Protein AF-A0ABD0PIQ0-F1 (afdb_monomer)

Nearest PDB structures (foldseek):
  6ske-assembly2_C  TM=9.982E-01  e=1.572E-18  Gallus gallus
  7bam-assembly1_B  TM=9.870E-01  e=1.852E-18  Homo sapiens
  7ban-assembly1_A  TM=9.878E-01  e=3.028E-18  Homo sapiens
  8r54-assembly1_A  TM=9.734E-01  e=1.476E-17  Mus musculus
  6vhh-assembly1_A  TM=9.936E-01  e=1.313E-1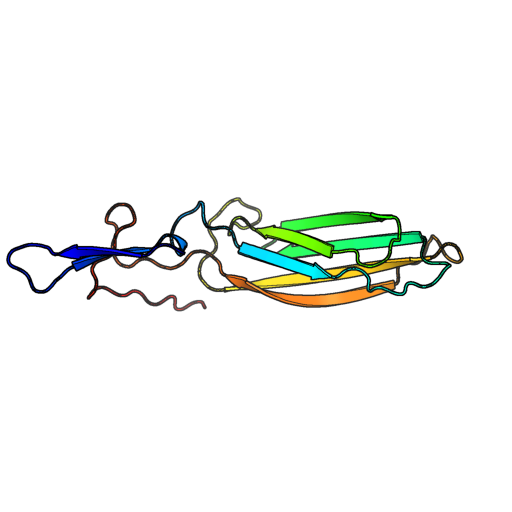6  Homo sapiens

Secondary structure (DSSP, 8-state):
--EEEEE-TTSS-EEEEEGGGSTT--EEEEEE---S---TTEEEEEEEEEETTEEEEEEEE--TT-EEEEEE-SB-TTSPBPBSEEEEEEEEEEEETTEEEEEEEEEEEEEEE-BPP-S--BTTEEETT-----S--

Sequence (137 aa):
TLQEEVRIPGTDVRLSYLSSRTSGYKSLLRITLTHSTIPFSLMKVHLMVAVEGRLFRKWFSAAPNLSYDFIWDKADVYSQKVYGLSEAFVSVGFEYESCPDLILWEKRTAVLQGYETTASNLGGWSVDKHHALNIQS

pLDDT: mean 94.56, std 4.89, range [58.06, 98.56]

Radius of gyration: 20.82 Å; Cα contacts (8 Å, |Δi|>4): 281; chains: 1; bounding box: 44×24×65 Å

Organism: Cirrhinus mrigala (NCBI:txid683832)

Structure (mmCIF, N/CA/C/O backbone):
data_AF-A0ABD0PIQ0-F1
#
_entry.id   AF-A0ABD0PIQ0-F1
#
loop_
_atom_site.group_PDB
_atom_site.id
_atom_site.type_symbol
_atom_site.label_atom_id
_atom_site.label_alt_id
_atom_site.label_comp_id
_atom_site.label_asym_id
_atom_site.label_entity_id
_atom_site.label_seq_id
_atom_site.pdbx_PDB_ins_code
_atom_site.Cartn_x
_atom_site.Cartn_y
_atom_site.Cartn_z
_atom_site.occupancy
_atom_site.B_iso_or_equiv
_atom_site.auth_seq_id
_atom_site.auth_comp_id
_atom_site.auth_asym_id
_atom_site.auth_atom_id
_atom_site.pdbx_PDB_model_num
ATOM 1 N N . THR A 1 1 ? 2.836 -6.117 16.102 1.00 86.94 1 THR A N 1
ATOM 2 C CA . THR A 1 1 ? 1.649 -5.481 16.716 1.00 86.94 1 THR A CA 1
ATOM 3 C C . THR A 1 1 ? 1.741 -5.631 18.224 1.00 86.94 1 THR A C 1
ATOM 5 O O . THR A 1 1 ? 2.472 -6.503 18.676 1.00 86.94 1 THR A O 1
ATOM 8 N N . LEU A 1 2 ? 1.059 -4.779 18.991 1.00 94.88 2 LEU A N 1
ATOM 9 C CA . LEU A 1 2 ? 0.906 -4.889 20.448 1.00 94.88 2 LEU A CA 1
ATOM 10 C C . LEU A 1 2 ? -0.571 -5.142 20.768 1.00 94.88 2 LEU A C 1
ATOM 12 O O . LEU A 1 2 ? -1.432 -4.498 20.163 1.00 94.88 2 LEU A O 1
ATOM 16 N N . GLN A 1 3 ? -0.837 -6.045 21.710 1.00 95.31 3 GLN A N 1
ATOM 17 C CA . GLN A 1 3 ? -2.170 -6.348 22.228 1.00 95.31 3 GLN A CA 1
ATOM 18 C C . GLN A 1 3 ? -2.163 -6.211 23.751 1.00 95.31 3 GLN A C 1
ATOM 20 O O . GLN A 1 3 ? -1.289 -6.771 24.412 1.00 95.31 3 GLN A O 1
ATOM 25 N N . GLU A 1 4 ? -3.147 -5.497 24.292 1.00 95.62 4 GLU A N 1
ATOM 26 C CA . GLU A 1 4 ? -3.341 -5.326 25.735 1.00 95.62 4 GLU A CA 1
ATOM 27 C C . GLU A 1 4 ? -4.798 -5.582 26.122 1.00 95.62 4 GLU A C 1
ATOM 29 O O . GLU A 1 4 ? -5.714 -5.312 25.343 1.00 95.62 4 GLU A O 1
ATOM 34 N N . GLU A 1 5 ? -5.012 -6.091 27.337 1.00 96.00 5 GLU A N 1
ATOM 35 C CA . GLU A 1 5 ? -6.341 -6.370 27.883 1.00 96.00 5 GLU A CA 1
ATOM 36 C C . GLU A 1 5 ? -6.457 -5.929 29.344 1.00 96.00 5 GLU A C 1
ATOM 38 O O . GLU A 1 5 ? -5.574 -6.195 30.159 1.00 96.00 5 GLU A O 1
ATOM 43 N N . VAL A 1 6 ? -7.593 -5.323 29.694 1.00 96.44 6 VAL A N 1
ATOM 44 C CA . VAL A 1 6 ? -7.939 -4.916 31.060 1.00 96.44 6 VAL A CA 1
ATOM 45 C C . VAL A 1 6 ? -9.314 -5.473 31.410 1.00 96.44 6 VAL A C 1
ATOM 47 O O . VAL A 1 6 ? -10.292 -5.258 30.695 1.00 96.44 6 VAL A O 1
ATOM 50 N N . ARG A 1 7 ? -9.409 -6.209 32.521 1.00 96.50 7 ARG A N 1
ATOM 51 C CA . ARG A 1 7 ? -10.694 -6.731 33.012 1.00 96.50 7 ARG A CA 1
ATOM 52 C C . ARG A 1 7 ? -11.513 -5.614 33.647 1.00 96.50 7 ARG A C 1
ATOM 54 O O . ARG A 1 7 ? -10.969 -4.824 34.413 1.00 96.50 7 ARG A O 1
ATOM 61 N N . ILE A 1 8 ? -12.819 -5.608 33.390 1.00 95.12 8 ILE A N 1
ATOM 62 C CA . ILE A 1 8 ? -13.761 -4.719 34.073 1.00 95.12 8 ILE A CA 1
ATOM 63 C C . ILE A 1 8 ? -14.322 -5.467 35.296 1.00 95.12 8 ILE A C 1
ATOM 65 O O . ILE A 1 8 ? -15.035 -6.460 35.115 1.00 95.12 8 ILE A O 1
ATOM 69 N N . PRO A 1 9 ? -14.019 -5.035 36.538 1.00 95.88 9 PRO A N 1
ATOM 70 C CA . PRO A 1 9 ? -14.530 -5.688 37.741 1.00 95.88 9 PRO A CA 1
ATOM 71 C C . PRO A 1 9 ? -16.062 -5.752 37.752 1.00 95.88 9 PRO A C 1
ATOM 73 O O . PRO A 1 9 ? -16.730 -4.795 37.371 1.00 95.88 9 PRO A O 1
ATOM 76 N N . GLY A 1 10 ? -16.619 -6.879 38.199 1.00 96.00 10 GLY A N 1
ATOM 77 C CA . GLY A 1 10 ? -18.071 -7.094 38.238 1.00 96.00 10 GLY A CA 1
ATOM 78 C C . GLY A 1 10 ? -18.697 -7.532 36.908 1.00 96.00 10 GLY A C 1
ATOM 79 O O . GLY A 1 10 ? -19.915 -7.659 36.836 1.00 96.00 10 GLY A O 1
ATOM 80 N N . THR A 1 11 ? -17.894 -7.791 35.870 1.00 95.69 11 THR A N 1
ATOM 81 C CA . THR A 1 11 ? -18.369 -8.308 34.577 1.00 95.69 11 THR A CA 1
ATOM 82 C C . THR A 1 11 ? -17.449 -9.405 34.037 1.00 95.69 11 THR A C 1
ATOM 84 O O . THR A 1 11 ? -16.264 -9.446 34.362 1.00 95.69 11 THR A O 1
ATOM 87 N N . ASP A 1 12 ? -17.969 -10.236 33.132 1.00 94.00 12 ASP A N 1
ATOM 88 C CA . ASP A 1 12 ? -17.173 -11.188 32.339 1.00 94.00 12 ASP A CA 1
ATOM 89 C C . ASP A 1 12 ? -16.644 -10.558 31.038 1.00 94.00 12 ASP A C 1
ATOM 91 O O . ASP A 1 12 ? -16.567 -11.229 30.005 1.00 94.00 12 ASP A O 1
ATOM 95 N N . VAL A 1 13 ? -16.382 -9.250 31.054 1.00 95.38 13 VAL A N 1
ATOM 96 C CA . VAL A 1 13 ? -16.050 -8.439 29.878 1.00 95.38 13 VAL A CA 1
ATOM 97 C C . VAL A 1 13 ? -14.676 -7.800 30.063 1.00 95.38 13 VAL A C 1
ATOM 99 O O . VAL A 1 13 ? -14.262 -7.457 31.179 1.00 95.38 13 VAL A O 1
ATOM 102 N N . ARG A 1 14 ? -13.949 -7.640 28.956 1.00 95.81 14 ARG A N 1
ATOM 103 C CA . ARG A 1 14 ? -12.617 -7.025 28.935 1.00 95.81 14 ARG A CA 1
ATOM 104 C C . ARG A 1 14 ? -12.574 -5.852 27.969 1.00 95.81 14 ARG A C 1
ATOM 106 O O . ARG A 1 14 ? -13.219 -5.867 26.921 1.00 95.81 14 ARG A O 1
ATOM 113 N N . LEU A 1 15 ? -11.778 -4.849 28.323 1.00 94.88 15 LEU A N 1
ATOM 114 C CA . LEU A 1 15 ? -11.312 -3.830 27.392 1.00 94.88 15 LEU A CA 1
ATOM 115 C C . LEU A 1 15 ? -10.054 -4.355 26.705 1.00 94.88 15 LEU A C 1
ATOM 117 O O . LEU A 1 15 ? -9.086 -4.689 27.380 1.00 94.88 15 LEU A O 1
ATOM 121 N N . SER A 1 16 ? -10.062 -4.395 25.379 1.00 94.38 16 SER A N 1
ATOM 122 C CA . SER A 1 16 ? -8.961 -4.865 24.541 1.00 94.38 16 SER A CA 1
ATOM 123 C C . SER A 1 16 ? -8.449 -3.742 23.644 1.00 94.38 16 SER A C 1
ATOM 125 O O . SER A 1 16 ? -9.229 -3.113 22.919 1.00 94.38 16 SER A O 1
ATOM 127 N N . TYR A 1 17 ? -7.138 -3.527 23.651 1.00 94.00 17 TYR A N 1
ATOM 128 C CA . TYR A 1 17 ? -6.426 -2.607 22.769 1.00 94.00 17 TYR A CA 1
ATOM 129 C C . TYR A 1 17 ? -5.552 -3.387 21.784 1.00 94.00 17 TYR A C 1
ATOM 131 O O . TYR A 1 17 ? -4.905 -4.368 22.151 1.00 94.00 17 TYR A O 1
ATOM 139 N N . LEU A 1 18 ? -5.519 -2.940 20.525 1.00 93.19 18 LEU A N 1
ATOM 140 C CA . LEU A 1 18 ? -4.699 -3.538 19.474 1.00 93.19 18 LEU A CA 1
ATOM 141 C C . LEU A 1 18 ? -4.042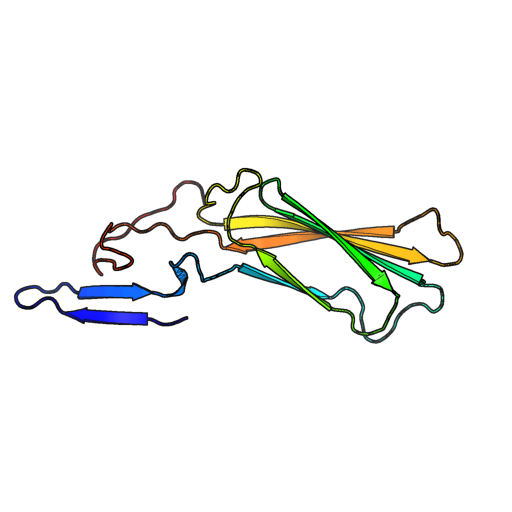 -2.440 18.636 1.00 93.19 18 LEU A C 1
ATOM 143 O O . LEU A 1 18 ? -4.724 -1.637 17.996 1.00 93.19 18 LEU A O 1
ATOM 147 N N . SER A 1 19 ? -2.709 -2.426 18.591 1.00 93.06 19 SER A N 1
ATOM 148 C CA . SER A 1 19 ? -1.963 -1.338 17.948 1.00 93.06 19 SER A CA 1
ATOM 149 C C . SER A 1 19 ? -2.201 -1.232 16.436 1.00 93.06 19 SER A C 1
ATOM 151 O O . SER A 1 19 ? -2.023 -0.150 15.876 1.00 93.06 19 SER A O 1
ATOM 153 N N . SER A 1 20 ? -2.598 -2.323 15.763 1.00 92.06 20 SER A N 1
ATOM 154 C CA . SER A 1 20 ? -2.882 -2.336 14.315 1.00 92.06 20 SER A CA 1
ATOM 155 C C . SER A 1 20 ? -4.065 -1.449 13.920 1.00 92.06 20 SER A C 1
ATOM 157 O O . SER A 1 20 ? -4.140 -0.993 12.777 1.00 92.06 20 SER A O 1
ATOM 159 N N . ARG A 1 21 ? -4.950 -1.149 14.880 1.00 90.38 21 ARG A N 1
ATOM 160 C CA . ARG A 1 21 ? -6.153 -0.323 14.705 1.00 90.38 21 ARG A CA 1
ATOM 161 C C . ARG A 1 21 ? -5.879 1.178 14.791 1.00 90.38 21 ARG A C 1
ATOM 163 O O . ARG A 1 21 ? -6.782 1.988 14.594 1.00 90.38 21 ARG A O 1
ATOM 170 N N . THR A 1 22 ? -4.643 1.570 15.092 1.00 90.75 22 THR A N 1
ATOM 171 C CA . THR A 1 22 ? -4.257 2.979 15.213 1.00 90.75 22 THR A CA 1
ATOM 172 C C . THR A 1 22 ? -3.864 3.583 13.864 1.00 90.75 22 THR A C 1
ATOM 174 O O . THR A 1 22 ? -3.400 2.893 12.957 1.00 90.75 22 THR A O 1
ATOM 177 N N . SER A 1 23 ? -3.985 4.906 13.731 1.00 88.19 23 SER A N 1
ATOM 178 C CA . SER A 1 23 ? -3.555 5.648 12.533 1.00 88.19 23 SER A CA 1
ATOM 179 C C . SER A 1 23 ? -2.041 5.644 12.301 1.00 88.19 23 SER A C 1
ATOM 181 O O . SER A 1 23 ? -1.595 5.892 11.175 1.00 88.19 23 SER A O 1
ATOM 183 N N . GLY A 1 24 ? -1.260 5.361 13.347 1.00 90.62 24 GLY A N 1
ATOM 184 C CA . GLY A 1 24 ? 0.190 5.195 13.274 1.00 90.62 24 GLY A CA 1
ATOM 185 C C . GLY A 1 24 ? 0.614 3.876 12.628 1.00 90.62 24 GLY A C 1
ATOM 186 O O . GLY A 1 24 ? 1.728 3.785 12.122 1.00 90.62 24 GLY A O 1
ATOM 187 N N . TYR A 1 25 ? -0.268 2.872 12.583 1.00 93.50 25 TYR A N 1
ATOM 188 C CA . TYR A 1 25 ? 0.028 1.589 11.955 1.00 93.50 25 TYR A CA 1
ATOM 189 C C . TYR A 1 25 ? -0.207 1.655 10.441 1.00 93.50 25 TYR A C 1
ATOM 191 O O . TYR A 1 25 ? -1.335 1.524 9.957 1.00 93.50 25 TYR A O 1
ATOM 199 N N . LYS A 1 26 ? 0.877 1.903 9.703 1.00 95.56 26 LYS A N 1
ATOM 200 C CA . LYS A 1 26 ? 0.905 2.058 8.242 1.00 95.56 26 LYS A CA 1
ATOM 201 C C . LYS A 1 26 ? 0.973 0.710 7.526 1.00 95.56 26 LYS A C 1
ATOM 203 O O . LYS A 1 26 ? 1.420 -0.281 8.101 1.00 95.56 26 LYS A O 1
ATOM 208 N N . SER A 1 27 ? 0.565 0.697 6.263 1.00 96.44 27 SER A N 1
ATOM 209 C CA . SER A 1 27 ? 0.662 -0.486 5.404 1.00 96.44 27 SER A CA 1
ATOM 210 C C . SER A 1 27 ? 1.931 -0.419 4.575 1.00 96.44 27 SER A C 1
ATOM 212 O O . SER A 1 27 ? 2.230 0.619 3.989 1.00 96.44 27 SER A O 1
ATOM 214 N N . LEU A 1 28 ? 2.690 -1.511 4.559 1.00 96.69 28 LEU A N 1
ATOM 215 C CA . LEU A 1 28 ? 3.994 -1.580 3.911 1.00 96.69 28 LEU A CA 1
ATOM 216 C C . LEU A 1 28 ? 3.953 -2.583 2.762 1.00 96.69 28 LEU A C 1
ATOM 218 O O . LEU A 1 28 ? 3.485 -3.707 2.929 1.00 96.69 28 LEU A O 1
ATOM 222 N N . LEU A 1 29 ? 4.481 -2.172 1.614 1.00 97.75 29 LEU A N 1
ATOM 223 C CA . LEU A 1 29 ? 4.649 -3.003 0.433 1.00 97.75 29 LEU A CA 1
ATOM 224 C C . LEU A 1 29 ? 6.112 -2.976 0.008 1.00 97.75 29 LEU A C 1
ATOM 226 O O . LEU A 1 29 ? 6.601 -1.965 -0.497 1.00 97.75 29 LEU A O 1
ATOM 230 N N . ARG A 1 30 ? 6.809 -4.095 0.206 1.00 97.75 30 ARG A N 1
ATOM 231 C CA . ARG A 1 30 ? 8.174 -4.271 -0.289 1.00 97.75 30 ARG A CA 1
ATOM 232 C C . ARG A 1 30 ? 8.136 -4.690 -1.751 1.00 97.75 30 ARG A C 1
ATOM 234 O O . ARG A 1 30 ? 7.577 -5.730 -2.088 1.00 97.75 30 ARG A O 1
ATOM 241 N N . ILE A 1 31 ? 8.759 -3.887 -2.603 1.00 97.69 31 ILE A N 1
ATOM 242 C CA . ILE A 1 31 ? 8.786 -4.075 -4.051 1.00 97.69 31 ILE A CA 1
ATOM 243 C C . ILE A 1 31 ? 10.227 -4.354 -4.457 1.00 97.69 31 ILE A C 1
ATOM 245 O O . ILE A 1 31 ? 11.084 -3.478 -4.348 1.00 97.69 31 ILE A O 1
ATOM 249 N N . THR A 1 32 ? 10.500 -5.566 -4.927 1.00 96.75 32 THR A N 1
ATOM 250 C CA . THR A 1 32 ? 11.790 -5.899 -5.541 1.00 96.75 32 THR A CA 1
ATOM 251 C C . THR A 1 32 ? 11.782 -5.408 -6.984 1.00 96.75 32 THR A C 1
ATOM 253 O O . THR A 1 32 ? 10.947 -5.833 -7.775 1.00 96.75 32 THR A O 1
ATOM 256 N N . LEU A 1 33 ? 12.688 -4.487 -7.304 1.00 97.06 33 LEU A N 1
ATOM 257 C CA . LEU A 1 33 ? 12.790 -3.826 -8.607 1.00 97.06 33 LEU A CA 1
ATOM 258 C C . LEU A 1 33 ? 13.803 -4.522 -9.518 1.00 97.06 33 LEU A C 1
ATOM 260 O O . LEU A 1 33 ? 13.582 -4.623 -10.720 1.00 97.06 33 LEU A O 1
ATOM 264 N N . THR A 1 34 ? 14.910 -5.006 -8.952 1.00 96.94 34 THR A N 1
ATOM 265 C CA . THR A 1 34 ? 15.921 -5.784 -9.676 1.00 96.94 34 THR A CA 1
ATOM 266 C C . THR A 1 34 ? 16.448 -6.926 -8.816 1.00 96.94 34 THR A C 1
ATOM 268 O O . THR A 1 34 ? 16.438 -6.871 -7.584 1.00 96.94 34 THR A O 1
ATOM 271 N N . HIS A 1 35 ? 16.928 -7.978 -9.476 1.00 94.69 35 HIS A N 1
ATOM 272 C CA . HIS A 1 35 ? 17.599 -9.105 -8.833 1.00 94.69 35 HIS A CA 1
ATOM 273 C C . HIS A 1 35 ? 19.124 -8.910 -8.822 1.00 94.69 35 HIS A C 1
ATOM 275 O O . HIS A 1 35 ? 19.633 -7.837 -9.149 1.00 94.69 35 HIS A O 1
ATOM 281 N N . SER A 1 36 ? 19.868 -9.939 -8.417 1.00 95.25 36 SER A N 1
ATOM 282 C CA . SER A 1 36 ? 21.333 -9.900 -8.325 1.00 95.25 36 SER A CA 1
ATOM 283 C C . SER A 1 36 ? 22.027 -9.727 -9.677 1.00 95.25 36 SER A C 1
ATOM 285 O O . SER A 1 36 ? 23.121 -9.172 -9.737 1.00 95.25 36 SER A O 1
ATOM 287 N N . THR A 1 37 ? 21.395 -10.188 -10.755 1.00 94.94 37 THR A N 1
ATOM 288 C CA . THR A 1 37 ? 21.858 -10.016 -12.131 1.00 94.94 37 THR A CA 1
ATOM 289 C C . THR A 1 37 ? 20.931 -9.048 -12.853 1.00 94.94 37 THR A C 1
ATOM 291 O O . THR A 1 37 ? 19.708 -9.154 -12.755 1.00 94.94 37 THR A O 1
ATOM 294 N N . ILE A 1 38 ? 21.518 -8.082 -13.559 1.00 94.50 38 ILE A N 1
ATOM 295 C CA . ILE A 1 38 ? 20.795 -7.110 -14.382 1.00 94.50 38 ILE A CA 1
ATOM 296 C C . ILE A 1 38 ? 21.426 -7.052 -15.778 1.00 94.50 38 ILE A C 1
ATOM 298 O O . ILE A 1 38 ? 22.634 -7.272 -15.903 1.00 94.50 38 ILE A O 1
ATOM 302 N N . PRO A 1 39 ? 20.648 -6.766 -16.834 1.00 93.88 39 PRO A N 1
ATOM 303 C CA . PRO A 1 39 ? 21.208 -6.552 -18.164 1.00 93.88 39 PRO A CA 1
ATOM 304 C C . PRO A 1 39 ? 22.173 -5.361 -18.169 1.00 93.88 39 PRO A C 1
ATOM 306 O O . PRO A 1 39 ? 21.860 -4.321 -17.596 1.00 93.88 39 PRO A O 1
ATOM 309 N N . PHE A 1 40 ? 23.311 -5.486 -18.856 1.00 90.12 40 PHE A N 1
ATOM 310 C CA . PHE A 1 40 ? 24.333 -4.430 -18.909 1.00 90.12 40 PHE A CA 1
ATOM 311 C C . PHE A 1 40 ? 23.819 -3.113 -19.512 1.00 90.12 40 PHE A C 1
ATOM 313 O O . PHE A 1 40 ? 24.257 -2.046 -19.109 1.00 90.12 40 PHE A O 1
ATOM 320 N N . SER A 1 41 ? 22.869 -3.181 -20.447 1.00 94.81 41 SER A N 1
ATOM 321 C CA . SER A 1 41 ? 22.279 -2.006 -21.095 1.00 94.81 41 SER A CA 1
ATOM 322 C C . SER A 1 41 ? 21.149 -1.352 -20.295 1.00 94.81 41 SER A C 1
ATOM 324 O O . SER A 1 41 ? 20.560 -0.385 -20.776 1.00 94.81 41 SER A O 1
ATOM 326 N N . LEU A 1 42 ? 20.781 -1.884 -19.122 1.00 96.38 42 LEU A N 1
ATOM 327 C CA . LEU A 1 42 ? 19.738 -1.293 -18.287 1.00 96.38 42 LEU A CA 1
ATOM 328 C C . LEU A 1 42 ? 20.268 -0.004 -17.651 1.00 96.38 42 LEU A C 1
ATOM 330 O O . LEU A 1 42 ? 21.254 -0.038 -16.923 1.00 96.38 42 LEU A O 1
ATOM 334 N N . MET A 1 43 ? 19.587 1.116 -17.886 1.00 95.50 43 MET A N 1
ATOM 335 C CA . MET A 1 43 ? 20.019 2.438 -17.423 1.00 95.50 43 MET A CA 1
ATOM 336 C C . MET A 1 43 ? 19.196 2.923 -16.227 1.00 95.50 43 MET A C 1
ATOM 338 O O . MET A 1 43 ? 19.750 3.391 -15.227 1.00 95.50 43 MET A O 1
ATOM 342 N N . LYS A 1 44 ? 17.863 2.807 -16.307 1.00 96.94 44 LYS A N 1
ATOM 343 C CA . LYS A 1 44 ? 16.944 3.244 -15.246 1.00 96.94 44 LYS A CA 1
ATOM 344 C C . LYS A 1 44 ? 15.847 2.224 -14.997 1.00 96.94 44 LYS A C 1
ATOM 346 O O . LYS A 1 44 ? 15.396 1.524 -15.903 1.00 96.94 44 LYS A O 1
ATOM 351 N N . VAL A 1 45 ? 15.382 2.207 -13.754 1.00 98.00 45 VAL A N 1
ATOM 352 C CA . VAL A 1 45 ? 14.207 1.455 -13.325 1.00 98.00 45 VAL A CA 1
ATOM 353 C C . VAL A 1 45 ? 13.168 2.429 -12.789 1.00 98.00 45 VAL A C 1
ATOM 355 O O . VAL A 1 45 ? 13.424 3.176 -11.846 1.00 98.00 45 VAL A O 1
ATOM 358 N N . HIS A 1 46 ? 11.992 2.430 -13.401 1.00 98.19 46 HIS A N 1
ATOM 359 C CA . HIS A 1 46 ? 10.841 3.241 -13.031 1.00 98.19 46 HIS A CA 1
ATOM 360 C C . HIS A 1 46 ? 9.909 2.441 -12.133 1.00 98.19 46 HIS A C 1
ATOM 362 O O . HIS A 1 46 ? 9.676 1.259 -12.351 1.00 98.19 46 HIS A O 1
ATOM 368 N N . LEU A 1 47 ? 9.341 3.096 -11.135 1.00 98.56 47 LEU A N 1
ATOM 369 C CA . LEU A 1 47 ? 8.355 2.538 -10.229 1.00 98.56 47 LEU A CA 1
ATOM 370 C C . LEU A 1 47 ? 7.131 3.445 -10.217 1.00 98.56 47 LEU A C 1
ATOM 372 O O . LEU A 1 47 ? 7.232 4.648 -9.966 1.00 98.56 47 LEU A O 1
ATOM 376 N N . MET A 1 48 ? 5.966 2.844 -10.421 1.00 98.50 48 MET A N 1
ATOM 377 C CA . MET A 1 48 ? 4.674 3.472 -10.200 1.00 98.50 48 MET A CA 1
ATOM 378 C C . MET A 1 48 ? 3.846 2.611 -9.254 1.00 98.50 48 MET A C 1
ATOM 380 O O . MET A 1 48 ? 3.751 1.403 -9.448 1.00 98.50 48 MET A O 1
ATOM 384 N N . VAL A 1 49 ? 3.238 3.226 -8.244 1.00 98.56 49 VAL A N 1
ATOM 385 C CA . VAL A 1 49 ? 2.300 2.556 -7.334 1.00 98.56 49 VAL A CA 1
ATOM 386 C C . VAL A 1 49 ? 1.020 3.374 -7.291 1.00 98.56 49 VAL A C 1
ATOM 388 O O . VAL A 1 49 ? 1.063 4.556 -6.950 1.00 98.56 49 VAL A O 1
ATOM 391 N N . ALA A 1 50 ? -0.103 2.765 -7.655 1.00 98.38 50 ALA A N 1
ATOM 392 C CA . ALA A 1 50 ? -1.421 3.376 -7.574 1.00 98.38 50 ALA A CA 1
ATOM 393 C C . ALA A 1 50 ? -2.272 2.659 -6.524 1.00 98.38 50 ALA A C 1
ATOM 395 O O . ALA A 1 50 ? -2.416 1.442 -6.587 1.00 98.38 50 ALA A O 1
ATOM 396 N N . VAL A 1 51 ? -2.827 3.405 -5.573 1.00 98.12 51 VAL A N 1
ATOM 397 C CA . VAL A 1 51 ? -3.703 2.880 -4.515 1.00 98.12 51 VAL A CA 1
ATOM 398 C C . VAL A 1 51 ? -4.731 3.947 -4.158 1.00 98.12 51 VAL A C 1
ATOM 400 O O . VAL A 1 51 ? -4.356 5.093 -3.914 1.00 98.12 51 VAL A O 1
ATOM 403 N N . GLU A 1 52 ? -6.018 3.594 -4.170 1.00 97.44 52 GLU A N 1
ATOM 404 C CA . GLU A 1 52 ? -7.119 4.472 -3.724 1.00 97.44 52 GLU A CA 1
ATOM 405 C C . GLU A 1 52 ? -7.055 5.895 -4.323 1.00 97.44 52 GLU A C 1
ATOM 407 O O . GLU A 1 52 ? -7.102 6.917 -3.635 1.00 97.44 52 GLU A O 1
ATOM 412 N N . GLY A 1 53 ? -6.837 5.966 -5.641 1.00 96.38 53 GLY A N 1
ATOM 413 C CA . GLY A 1 53 ? -6.734 7.220 -6.400 1.00 96.38 53 GLY A CA 1
ATOM 414 C C . GLY A 1 53 ? -5.398 7.966 -6.271 1.00 96.38 53 GLY A C 1
ATOM 415 O O . GLY A 1 53 ? -5.144 8.901 -7.032 1.00 96.38 53 GLY A O 1
ATOM 416 N N . ARG A 1 54 ? -4.507 7.561 -5.362 1.00 97.25 54 ARG A N 1
ATOM 417 C CA . ARG A 1 54 ? -3.162 8.138 -5.228 1.00 97.25 54 ARG A CA 1
ATOM 418 C C . ARG A 1 54 ? -2.209 7.472 -6.204 1.00 97.25 54 ARG A C 1
ATOM 420 O O . ARG A 1 54 ? -2.215 6.252 -6.331 1.00 97.25 54 ARG A O 1
ATOM 427 N N . LEU A 1 55 ? -1.348 8.267 -6.838 1.00 97.88 55 LEU A N 1
ATOM 428 C CA . LEU A 1 55 ? -0.310 7.777 -7.741 1.00 97.88 55 LEU A CA 1
ATOM 429 C C . LEU A 1 55 ? 1.074 8.213 -7.263 1.00 97.88 55 LEU A C 1
ATOM 431 O O . LEU A 1 55 ? 1.427 9.389 -7.313 1.00 97.88 55 LEU A O 1
ATOM 435 N N . PHE A 1 56 ? 1.873 7.242 -6.840 1.00 98.06 56 PHE A N 1
ATOM 436 C CA . PHE A 1 56 ? 3.277 7.418 -6.508 1.00 98.06 56 PHE A CA 1
ATOM 437 C C . PHE A 1 56 ? 4.143 7.075 -7.720 1.00 98.06 56 PHE A C 1
ATOM 439 O O . PHE A 1 56 ? 3.908 6.064 -8.382 1.00 98.06 56 PHE A O 1
ATOM 446 N N . ARG A 1 57 ? 5.149 7.907 -8.009 1.00 98.12 57 ARG A N 1
ATOM 447 C CA . ARG A 1 57 ? 6.114 7.687 -9.092 1.00 98.12 57 ARG A CA 1
ATOM 448 C C . ARG A 1 57 ? 7.522 7.960 -8.592 1.00 98.12 57 ARG A C 1
ATOM 450 O O . ARG A 1 57 ? 7.759 8.978 -7.942 1.00 98.12 57 ARG A O 1
ATOM 457 N N . LYS A 1 58 ? 8.456 7.078 -8.924 1.00 98.06 58 LYS A N 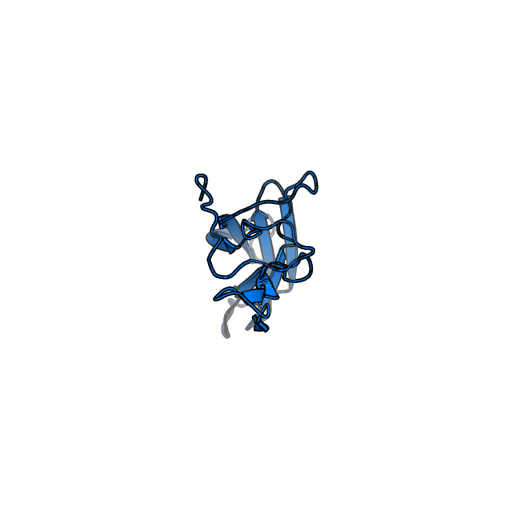1
ATOM 458 C CA . LYS A 1 58 ? 9.879 7.248 -8.630 1.00 98.06 58 LYS A CA 1
ATOM 459 C C . LYS A 1 58 ? 10.707 6.500 -9.664 1.00 98.06 58 LYS A C 1
ATOM 461 O O . LYS A 1 58 ? 10.241 5.514 -10.216 1.00 98.06 58 LYS A O 1
ATOM 466 N N . TRP A 1 59 ? 11.928 6.945 -9.910 1.00 97.25 59 TRP A N 1
ATOM 467 C CA . TRP A 1 59 ? 12.885 6.211 -10.729 1.00 97.25 59 TRP A CA 1
ATOM 468 C C . TRP A 1 59 ? 14.202 6.047 -9.974 1.00 97.25 59 TRP A C 1
ATOM 470 O O . TRP A 1 59 ? 14.493 6.787 -9.028 1.00 97.25 59 TRP A O 1
ATOM 480 N N . PHE A 1 60 ? 14.971 5.048 -10.385 1.00 97.88 60 PHE A N 1
ATOM 481 C CA . PHE A 1 60 ? 16.248 4.661 -9.803 1.00 97.88 60 PHE A CA 1
ATOM 482 C C . PHE A 1 60 ? 17.247 4.409 -10.931 1.00 97.88 60 PHE A C 1
ATOM 484 O O . PHE A 1 60 ? 16.869 3.896 -11.985 1.00 97.88 60 PHE A O 1
ATOM 491 N N . SER A 1 61 ? 18.517 4.745 -10.717 1.00 96.88 61 SER A N 1
ATOM 492 C CA . SER A 1 61 ? 19.592 4.274 -11.596 1.00 96.88 61 SER A CA 1
ATOM 493 C C . SER A 1 61 ? 19.711 2.756 -11.489 1.00 96.88 61 SER A C 1
ATOM 495 O O . SER A 1 61 ? 19.522 2.203 -10.404 1.00 96.88 61 SER A O 1
ATOM 497 N N . ALA A 1 62 ? 20.015 2.083 -12.597 1.00 96.31 62 ALA A N 1
ATOM 498 C CA . ALA A 1 62 ? 20.140 0.633 -12.614 1.00 96.31 62 ALA A CA 1
ATOM 499 C C . ALA A 1 62 ? 21.236 0.148 -11.651 1.00 96.31 62 ALA A C 1
ATOM 501 O O . ALA A 1 62 ? 22.382 0.589 -11.698 1.00 96.31 62 ALA A O 1
ATOM 502 N N . ALA A 1 63 ? 20.864 -0.774 -10.767 1.00 96.62 63 ALA A N 1
ATOM 503 C CA . ALA A 1 63 ? 21.758 -1.439 -9.833 1.00 96.62 63 ALA A CA 1
ATOM 504 C C . ALA A 1 63 ? 21.195 -2.832 -9.505 1.00 96.62 63 ALA A C 1
ATOM 506 O O . ALA A 1 63 ? 19.979 -3.033 -9.600 1.00 96.62 63 ALA A O 1
ATOM 507 N N . PRO A 1 64 ? 22.038 -3.811 -9.143 1.00 96.81 64 PRO A N 1
ATOM 508 C CA . PRO A 1 64 ? 21.565 -5.109 -8.678 1.00 96.81 64 PRO A CA 1
ATOM 509 C C . PRO A 1 64 ? 20.899 -4.997 -7.298 1.00 96.81 64 PRO A C 1
ATOM 511 O O . PRO A 1 64 ? 21.267 -4.148 -6.487 1.00 96.81 64 PRO A O 1
ATOM 514 N N . ASN A 1 65 ? 19.956 -5.898 -7.013 1.00 96.94 65 ASN A N 1
ATOM 515 C CA . ASN A 1 65 ? 19.241 -6.008 -5.732 1.00 96.94 65 ASN A CA 1
ATOM 516 C C . ASN A 1 65 ? 18.509 -4.724 -5.289 1.00 96.94 65 ASN A C 1
ATOM 518 O O . ASN A 1 65 ? 18.432 -4.428 -4.095 1.00 96.94 65 ASN A O 1
ATOM 522 N N . LEU A 1 66 ? 17.966 -3.947 -6.229 1.00 97.44 66 LEU A N 1
ATOM 523 C CA . LEU A 1 66 ? 17.144 -2.788 -5.897 1.00 97.44 66 LEU A CA 1
ATOM 524 C C . LEU A 1 66 ? 15.807 -3.244 -5.321 1.00 97.44 66 LEU A C 1
ATOM 526 O O . LEU A 1 66 ? 15.074 -4.024 -5.929 1.00 97.44 66 LEU A O 1
ATOM 530 N N . SER A 1 67 ? 15.454 -2.673 -4.176 1.00 97.75 67 SER A N 1
ATOM 531 C CA . SER A 1 67 ? 14.142 -2.825 -3.559 1.00 97.75 67 SER A CA 1
ATOM 532 C C . SER A 1 67 ? 13.643 -1.492 -3.025 1.00 97.75 67 SER A C 1
ATOM 534 O O . SER A 1 67 ? 14.438 -0.659 -2.584 1.00 97.75 67 SER A O 1
ATOM 536 N N . TYR A 1 68 ? 12.329 -1.306 -3.018 1.00 98.06 68 TYR A N 1
ATOM 537 C CA . TYR A 1 68 ? 11.685 -0.128 -2.461 1.00 98.06 68 TYR A CA 1
ATOM 538 C C . TYR A 1 68 ? 10.559 -0.526 -1.509 1.00 98.06 68 TYR A C 1
ATOM 540 O O . TYR A 1 68 ? 9.682 -1.308 -1.871 1.00 98.06 68 TYR A O 1
ATOM 548 N N . ASP A 1 69 ? 10.575 0.044 -0.306 1.00 98.00 69 ASP A N 1
ATOM 549 C CA . ASP A 1 69 ? 9.518 -0.133 0.685 1.00 98.00 69 ASP A CA 1
ATOM 550 C C . ASP A 1 69 ? 8.511 1.017 0.535 1.00 98.00 69 ASP A C 1
ATOM 552 O O . ASP A 1 69 ? 8.745 2.145 0.975 1.00 98.00 69 ASP A O 1
ATOM 556 N N . PHE A 1 70 ? 7.393 0.741 -0.138 1.00 98.12 70 PHE A N 1
ATOM 557 C CA . PHE A 1 70 ? 6.284 1.678 -0.271 1.00 98.12 70 PHE A CA 1
ATOM 558 C C . PHE A 1 70 ? 5.439 1.667 1.006 1.00 98.12 70 PHE A C 1
ATOM 560 O O . PHE A 1 70 ? 5.041 0.607 1.490 1.00 98.12 70 PHE A O 1
ATOM 567 N N . ILE A 1 71 ? 5.160 2.853 1.548 1.00 97.69 71 ILE A N 1
ATOM 568 C CA . ILE A 1 71 ? 4.402 3.030 2.789 1.00 97.69 71 ILE A CA 1
ATOM 569 C C . ILE A 1 71 ? 3.109 3.770 2.464 1.00 97.69 71 ILE A C 1
ATOM 571 O O . ILE A 1 71 ? 3.140 4.899 1.973 1.00 97.69 71 ILE A O 1
ATOM 575 N N . TRP A 1 72 ? 1.977 3.151 2.785 1.00 97.81 72 TRP A N 1
ATOM 576 C CA . TRP A 1 72 ? 0.652 3.734 2.636 1.00 97.81 72 TRP A CA 1
ATOM 577 C C . TRP A 1 72 ? 0.051 4.078 3.997 1.00 97.81 72 TRP A C 1
ATOM 579 O O . TRP A 1 72 ? 0.074 3.296 4.952 1.00 97.81 72 TRP A O 1
ATOM 589 N N . ASP A 1 73 ? -0.505 5.279 4.086 1.00 96.31 73 ASP A N 1
ATOM 590 C CA . ASP A 1 73 ? -1.147 5.827 5.278 1.00 96.31 73 ASP A CA 1
ATOM 591 C C . ASP A 1 73 ? -2.604 5.415 5.459 1.00 96.31 73 ASP A C 1
ATOM 593 O O . ASP A 1 73 ? -3.212 5.866 6.431 1.00 96.31 73 ASP A O 1
ATOM 597 N N . LYS A 1 74 ? -3.104 4.520 4.596 1.00 96.88 74 LYS A N 1
ATOM 598 C CA . LYS A 1 74 ? -4.483 4.017 4.590 1.00 96.88 74 LYS A CA 1
ATOM 599 C C . LYS A 1 74 ? -5.505 5.106 4.246 1.00 96.88 74 LYS A C 1
ATOM 601 O O . LYS A 1 74 ? -6.665 5.011 4.648 1.00 96.88 74 LYS A O 1
ATOM 606 N N . ALA A 1 75 ? -5.066 6.149 3.540 1.00 96.69 75 ALA A N 1
ATOM 607 C CA . ALA A 1 75 ? -5.918 7.223 3.059 1.00 96.69 75 ALA A CA 1
ATOM 608 C C . ALA A 1 75 ? -5.972 7.285 1.528 1.00 96.69 75 ALA A C 1
ATOM 610 O O . ALA A 1 75 ? -4.984 6.989 0.842 1.00 96.69 75 ALA A O 1
ATOM 611 N N . ASP A 1 76 ? -7.127 7.697 1.016 1.00 96.81 76 ASP A N 1
ATOM 612 C CA . ASP A 1 76 ? -7.356 7.955 -0.402 1.00 96.81 76 ASP A CA 1
ATOM 613 C C . ASP A 1 76 ? -6.723 9.287 -0.857 1.00 96.81 76 ASP A C 1
ATOM 615 O O . ASP A 1 76 ? -6.059 10.002 -0.094 1.00 96.81 76 ASP A O 1
ATOM 619 N N . VAL A 1 77 ? -6.917 9.640 -2.129 1.00 97.38 77 VAL A N 1
ATOM 620 C CA . VAL A 1 77 ? -6.427 10.903 -2.712 1.00 97.38 77 VAL A CA 1
ATOM 621 C C . VAL A 1 77 ? -7.006 12.163 -2.054 1.00 97.38 77 VAL A C 1
ATOM 623 O O . VAL A 1 77 ? -6.379 13.222 -2.105 1.00 97.38 77 VAL A O 1
ATOM 626 N N . TYR A 1 78 ? -8.151 12.054 -1.383 1.00 97.25 78 TYR A N 1
ATOM 627 C CA . TYR A 1 78 ? -8.816 13.142 -0.668 1.00 97.25 78 TYR A CA 1
ATOM 628 C C . TYR A 1 78 ? -8.454 13.179 0.823 1.00 97.25 78 TYR A C 1
ATOM 630 O O . TYR A 1 78 ? -9.042 13.950 1.581 1.00 97.25 78 TYR A O 1
ATOM 638 N N . SER A 1 79 ? -7.459 12.392 1.249 1.00 95.25 79 SER A N 1
ATOM 639 C CA . SER A 1 79 ? -7.057 12.231 2.654 1.00 95.25 79 SER A CA 1
ATOM 640 C C . SER A 1 79 ? -8.150 11.636 3.553 1.00 95.25 79 SER A C 1
ATOM 642 O O . SER A 1 79 ? -8.106 11.799 4.776 1.00 95.25 79 SER A O 1
ATOM 644 N N . GLN A 1 80 ? -9.130 10.938 2.976 1.00 96.19 80 GLN A N 1
ATOM 645 C CA . GLN A 1 80 ? -10.156 10.214 3.718 1.00 96.19 80 GLN A CA 1
ATOM 646 C C . GLN A 1 80 ? -9.672 8.806 4.064 1.00 96.19 80 GLN A C 1
ATOM 648 O O . GLN A 1 80 ? -8.895 8.195 3.334 1.00 96.19 80 GLN A O 1
ATOM 653 N N . LYS A 1 81 ? -10.116 8.288 5.213 1.00 94.94 81 LYS A N 1
ATOM 654 C CA . LYS A 1 81 ? -9.729 6.954 5.688 1.00 94.94 81 LYS A CA 1
ATOM 655 C C . LYS A 1 81 ? -10.365 5.876 4.819 1.00 94.94 81 LYS A C 1
ATOM 657 O O . LYS A 1 81 ? -11.583 5.856 4.666 1.00 94.94 81 LYS A O 1
ATOM 662 N N . VAL A 1 82 ? -9.549 4.933 4.367 1.00 96.31 82 VAL A N 1
ATOM 663 C CA . VAL A 1 82 ? -9.997 3.752 3.626 1.00 96.31 82 VAL A CA 1
ATOM 664 C C . VAL A 1 82 ? -10.032 2.555 4.564 1.00 96.31 82 VAL A C 1
ATOM 666 O O . VAL A 1 82 ? -9.059 2.284 5.269 1.00 96.31 82 VAL A O 1
ATOM 669 N N . TYR A 1 83 ? -11.154 1.844 4.596 1.00 94.56 83 TYR A N 1
ATOM 670 C CA . TYR A 1 83 ? -11.398 0.731 5.513 1.00 94.56 83 TYR A CA 1
ATOM 671 C C . TYR A 1 83 ? -11.357 -0.615 4.783 1.00 94.56 83 TYR A C 1
ATOM 673 O O . TYR A 1 83 ? -11.791 -0.716 3.643 1.00 94.56 83 TYR A O 1
ATOM 681 N N . GLY A 1 84 ? -10.900 -1.670 5.462 1.00 94.31 84 GLY A N 1
ATOM 682 C CA . GLY A 1 84 ? -10.879 -3.026 4.902 1.00 94.31 84 GLY A CA 1
ATOM 683 C C . GLY A 1 84 ? -9.617 -3.332 4.099 1.00 94.31 84 GLY A C 1
ATOM 684 O O . GLY A 1 84 ? -8.515 -3.191 4.627 1.00 94.31 84 GLY A O 1
ATOM 685 N N . LEU A 1 85 ? -9.775 -3.811 2.866 1.00 95.62 85 LEU A N 1
ATOM 686 C CA . LEU A 1 85 ? -8.685 -4.184 1.964 1.00 95.62 85 LEU A CA 1
ATOM 687 C C . LEU A 1 85 ? -8.719 -3.292 0.724 1.00 95.62 85 LEU A C 1
ATOM 689 O O . LEU A 1 85 ? -9.791 -3.007 0.203 1.00 95.62 85 LEU A O 1
ATOM 693 N N . SER A 1 86 ? -7.543 -2.906 0.242 1.00 96.94 86 SER A N 1
ATOM 694 C CA . SER A 1 86 ? -7.379 -2.085 -0.956 1.00 96.94 86 SER A CA 1
ATOM 695 C C . SER A 1 86 ? -6.422 -2.753 -1.928 1.00 96.94 86 SER A C 1
ATOM 697 O O . SER A 1 86 ? -5.380 -3.277 -1.528 1.00 96.94 86 SER A O 1
ATOM 699 N N . GLU A 1 87 ? -6.749 -2.709 -3.215 1.00 97.44 87 GLU A N 1
ATOM 700 C CA . GLU A 1 87 ? -5.851 -3.175 -4.267 1.00 97.44 87 GLU A CA 1
ATOM 701 C C . GLU A 1 87 ? -4.875 -2.059 -4.668 1.00 97.44 87 GLU A C 1
ATOM 703 O O . GLU A 1 87 ? -5.260 -0.922 -4.947 1.00 97.44 87 GLU A O 1
ATOM 708 N N . ALA A 1 88 ? -3.587 -2.391 -4.689 1.00 98.19 88 ALA A N 1
ATOM 709 C CA . ALA A 1 88 ? -2.515 -1.537 -5.162 1.00 98.19 88 ALA A CA 1
ATOM 710 C C . ALA A 1 88 ? -1.993 -2.052 -6.507 1.00 98.19 88 ALA A C 1
ATOM 712 O O . ALA A 1 88 ? -1.544 -3.194 -6.621 1.00 98.19 88 ALA A O 1
ATOM 713 N N . PHE A 1 89 ? -1.993 -1.186 -7.516 1.00 98.31 89 PHE A N 1
ATOM 714 C CA . PHE A 1 89 ? -1.421 -1.463 -8.830 1.00 98.31 89 PHE A CA 1
ATOM 715 C C . PHE A 1 89 ? 0.028 -0.992 -8.861 1.00 98.31 89 PHE A C 1
ATOM 717 O O . PHE A 1 89 ? 0.312 0.204 -8.789 1.00 98.31 89 PHE A O 1
ATOM 724 N N . VAL A 1 90 ? 0.953 -1.934 -8.993 1.00 98.44 90 VAL A N 1
ATOM 725 C CA . VAL A 1 90 ? 2.390 -1.676 -9.075 1.00 98.44 90 VAL A CA 1
ATOM 726 C C . VAL A 1 90 ? 2.834 -1.856 -10.518 1.00 98.44 90 VAL A C 1
ATOM 728 O O . VAL A 1 90 ? 2.576 -2.889 -11.128 1.00 98.44 90 VAL A O 1
ATOM 731 N N . SER A 1 91 ? 3.504 -0.854 -11.079 1.00 98.44 91 SER A N 1
ATOM 732 C CA . SER A 1 91 ? 4.147 -0.947 -12.391 1.00 98.44 91 SER A CA 1
ATOM 733 C C . SER A 1 91 ? 5.645 -0.704 -12.252 1.00 98.44 91 SER A C 1
ATOM 735 O O . SER A 1 91 ? 6.049 0.326 -11.710 1.00 98.44 91 SER A O 1
ATOM 737 N N . VAL A 1 92 ? 6.456 -1.638 -12.741 1.00 98.25 92 VAL A N 1
ATOM 738 C CA . VAL A 1 92 ? 7.918 -1.521 -12.797 1.00 98.25 92 VAL A CA 1
ATOM 739 C C . VAL A 1 92 ? 8.321 -1.372 -14.257 1.00 98.25 92 VAL A C 1
ATOM 741 O O . VAL A 1 92 ? 7.927 -2.180 -15.092 1.00 98.25 92 VAL A O 1
ATOM 744 N N . GLY A 1 93 ? 9.038 -0.301 -14.576 1.00 97.62 93 GLY A N 1
ATOM 745 C CA . GLY A 1 93 ? 9.465 0.039 -15.927 1.00 97.62 93 GLY A CA 1
ATOM 746 C C . GLY A 1 93 ? 10.974 -0.092 -16.080 1.00 97.62 93 GLY A C 1
ATOM 747 O O . GLY A 1 93 ? 11.712 0.388 -15.226 1.00 97.62 93 GLY A O 1
ATOM 748 N N . PHE A 1 94 ? 11.444 -0.680 -17.171 1.00 97.12 94 PHE A N 1
ATOM 749 C CA . PHE A 1 94 ? 12.868 -0.825 -17.473 1.00 97.12 94 PHE A CA 1
ATOM 750 C C . PHE A 1 94 ? 13.234 0.030 -18.692 1.00 97.12 94 PHE A C 1
ATOM 752 O O . PHE A 1 94 ? 12.661 -0.149 -19.767 1.00 97.12 94 PHE A O 1
ATOM 759 N N . GLU A 1 95 ? 14.160 0.973 -18.512 1.00 97.00 95 GLU A N 1
ATOM 760 C CA . GLU A 1 95 ? 14.675 1.868 -19.559 1.00 97.00 95 GLU A CA 1
ATOM 761 C C . GLU A 1 95 ? 16.122 1.484 -19.880 1.00 97.00 95 GLU A C 1
ATOM 763 O O . GLU A 1 95 ? 16.971 1.420 -18.983 1.00 97.00 95 GLU A O 1
ATOM 768 N N . TYR A 1 96 ? 16.400 1.237 -21.159 1.00 96.50 96 TYR A N 1
ATOM 769 C CA . TYR A 1 96 ? 17.692 0.752 -21.641 1.00 96.50 96 TYR A CA 1
ATOM 770 C C . TYR A 1 96 ? 18.418 1.828 -22.449 1.00 96.50 96 TYR A C 1
ATOM 772 O O . TYR A 1 96 ? 17.787 2.586 -23.183 1.00 96.50 96 TYR A O 1
ATOM 780 N N . GLU A 1 97 ? 19.750 1.848 -22.383 1.00 94.06 97 GLU A N 1
ATOM 781 C CA . GLU A 1 97 ? 20.583 2.819 -23.112 1.00 94.06 97 GLU A CA 1
ATOM 782 C C . GLU A 1 97 ? 20.374 2.766 -24.632 1.00 94.06 97 GLU A C 1
ATOM 784 O O . GLU A 1 97 ? 20.443 3.786 -25.310 1.00 94.06 97 GLU A O 1
ATOM 789 N N . SER A 1 98 ? 20.080 1.582 -25.178 1.00 92.44 98 SER A N 1
ATOM 790 C CA . SER A 1 98 ? 19.872 1.391 -26.616 1.00 92.44 98 SER A CA 1
ATOM 791 C C . SER A 1 98 ? 18.597 2.052 -27.147 1.00 92.44 98 SER A C 1
ATOM 793 O O . SER A 1 98 ? 18.497 2.292 -28.349 1.00 92.44 98 SER A O 1
ATOM 795 N N . CYS A 1 99 ? 17.601 2.290 -26.286 1.00 90.69 99 CYS A N 1
ATOM 796 C CA . CYS A 1 99 ? 16.278 2.792 -26.665 1.00 90.69 99 CYS A CA 1
ATOM 797 C C . CYS A 1 99 ? 15.700 3.687 -25.549 1.00 90.69 99 CYS A C 1
ATOM 799 O O . CYS A 1 99 ? 14.776 3.262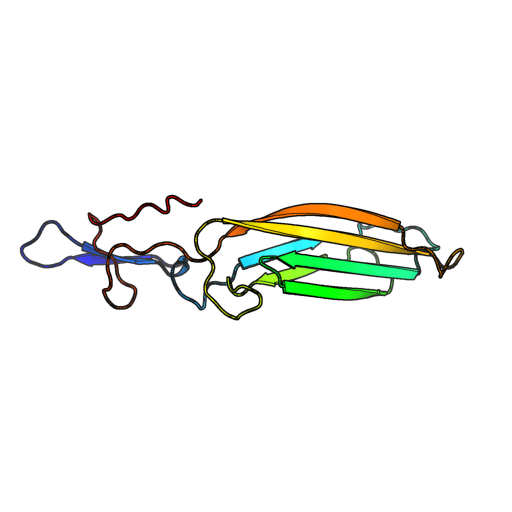 -24.853 1.00 90.69 99 CYS A O 1
ATOM 801 N N . PRO A 1 100 ? 16.212 4.918 -25.367 1.00 85.69 100 PRO A N 1
ATOM 802 C CA . PRO A 1 100 ? 15.826 5.782 -24.246 1.00 85.69 100 PRO A CA 1
ATOM 803 C C . PRO A 1 100 ? 14.355 6.234 -24.283 1.00 85.69 100 PRO A C 1
ATOM 805 O O . PRO A 1 100 ? 13.791 6.561 -23.243 1.00 85.69 100 PRO A O 1
ATOM 808 N N . ASP A 1 101 ? 13.713 6.209 -25.453 1.00 91.06 101 ASP A N 1
ATOM 809 C CA . ASP A 1 101 ? 12.310 6.616 -25.622 1.00 91.06 101 ASP A CA 1
ATOM 810 C C . ASP A 1 101 ? 11.299 5.500 -25.297 1.00 91.06 101 ASP A C 1
ATOM 812 O O . ASP A 1 101 ? 10.088 5.735 -25.301 1.00 91.06 101 ASP A O 1
ATOM 816 N N . LEU A 1 102 ? 11.769 4.277 -25.015 1.00 94.88 102 LEU A N 1
ATOM 817 C CA . LEU A 1 102 ? 10.921 3.123 -24.724 1.00 94.88 102 LEU A CA 1
ATOM 818 C C . LEU A 1 102 ? 11.193 2.577 -23.320 1.00 94.88 102 LEU A C 1
ATOM 820 O O . LEU A 1 102 ? 12.293 2.132 -23.002 1.00 94.88 102 LEU A O 1
ATOM 824 N N . ILE A 1 103 ? 10.140 2.533 -22.504 1.00 96.75 103 ILE A N 1
ATOM 825 C CA . ILE A 1 103 ? 10.159 1.909 -21.179 1.00 96.75 103 ILE A CA 1
ATOM 826 C C . ILE A 1 103 ? 9.344 0.618 -21.246 1.00 96.75 103 ILE A C 1
ATOM 828 O O . ILE A 1 103 ? 8.154 0.645 -21.574 1.00 96.75 103 ILE A O 1
ATOM 832 N N . LEU A 1 104 ? 9.969 -0.510 -20.910 1.00 96.38 104 LEU A N 1
ATOM 833 C CA . LEU A 1 104 ? 9.287 -1.802 -20.828 1.00 96.38 104 LEU A CA 1
ATOM 834 C C . LEU A 1 104 ? 8.597 -1.931 -19.471 1.00 96.38 104 LEU A C 1
ATOM 836 O O . LEU A 1 104 ? 9.271 -2.031 -18.450 1.00 96.38 104 LEU A O 1
ATOM 840 N N . TRP A 1 105 ? 7.264 -1.907 -19.458 1.00 97.44 105 TRP A N 1
ATOM 841 C CA . TRP A 1 105 ? 6.468 -1.934 -18.230 1.00 97.44 105 TRP A CA 1
ATOM 842 C C . TRP A 1 105 ? 5.949 -3.327 -17.891 1.00 97.44 105 TRP A C 1
ATOM 844 O O . TRP A 1 105 ? 5.211 -3.934 -18.666 1.00 97.44 105 TRP A O 1
ATOM 854 N N . GLU A 1 106 ? 6.218 -3.761 -16.668 1.00 96.94 106 GLU A N 1
ATOM 855 C CA . GLU A 1 106 ? 5.565 -4.897 -16.031 1.00 96.94 106 GLU A CA 1
ATOM 856 C C . GLU A 1 106 ? 4.562 -4.409 -14.989 1.00 96.94 106 GLU A C 1
ATOM 858 O O . GLU A 1 106 ? 4.871 -3.537 -14.178 1.00 96.94 106 GLU A O 1
ATOM 863 N N . LYS A 1 107 ? 3.355 -4.981 -14.992 1.00 97.19 107 LYS A N 1
ATOM 864 C CA . LYS A 1 107 ? 2.282 -4.632 -14.053 1.00 97.19 107 LYS A CA 1
ATOM 865 C C . LYS A 1 107 ? 1.988 -5.797 -13.119 1.00 97.19 107 LYS A C 1
ATOM 867 O O . LYS A 1 107 ? 1.903 -6.945 -13.550 1.00 97.19 107 LYS A O 1
ATOM 872 N N . ARG A 1 108 ? 1.791 -5.489 -11.842 1.00 96.94 108 ARG A N 1
ATOM 873 C CA . ARG A 1 108 ? 1.395 -6.421 -10.784 1.00 96.94 108 ARG A CA 1
ATOM 874 C C . ARG A 1 108 ? 0.343 -5.764 -9.899 1.00 96.94 108 ARG A C 1
ATOM 876 O O . ARG A 1 108 ? 0.304 -4.542 -9.783 1.00 96.94 108 ARG A O 1
ATOM 883 N N . THR A 1 109 ? -0.478 -6.579 -9.256 1.00 97.25 109 THR A N 1
ATOM 884 C CA . THR A 1 109 ? -1.383 -6.134 -8.197 1.00 97.25 109 THR A CA 1
ATOM 885 C C . THR A 1 109 ? -0.927 -6.695 -6.857 1.00 97.25 109 THR A C 1
ATOM 887 O O . THR A 1 109 ? -0.293 -7.751 -6.789 1.00 97.25 109 THR A O 1
ATOM 890 N N . ALA A 1 110 ? -1.201 -5.955 -5.790 1.00 97.38 110 ALA A N 1
ATOM 891 C CA . ALA A 1 110 ? -0.956 -6.364 -4.416 1.00 97.38 110 ALA A CA 1
ATOM 892 C C . ALA A 1 110 ? -2.117 -5.899 -3.538 1.00 97.38 110 ALA A C 1
ATOM 894 O O . ALA A 1 110 ? -2.678 -4.833 -3.768 1.00 97.38 110 ALA A O 1
ATOM 895 N N . VAL A 1 111 ? -2.460 -6.672 -2.512 1.00 97.44 111 VAL A N 1
ATOM 896 C CA . VAL A 1 111 ? -3.501 -6.291 -1.552 1.00 97.44 111 VAL A CA 1
ATOM 897 C C . VAL A 1 111 ? -2.850 -5.612 -0.352 1.00 97.44 111 VAL A C 1
ATOM 899 O O . VAL A 1 111 ? -1.921 -6.155 0.247 1.00 97.44 111 VAL A O 1
ATOM 902 N N . LEU A 1 112 ? -3.343 -4.429 0.008 1.00 97.19 112 LEU A N 1
ATOM 903 C CA . LEU A 1 112 ? -2.928 -3.673 1.185 1.00 97.19 112 LEU A CA 1
ATOM 904 C C . LEU A 1 112 ? -4.069 -3.593 2.192 1.00 97.19 112 LEU A C 1
ATOM 906 O O . LEU A 1 112 ? -5.225 -3.375 1.844 1.00 97.19 112 LEU A O 1
ATOM 910 N N . GLN A 1 113 ? -3.730 -3.731 3.470 1.00 95.88 113 GLN A N 1
ATOM 911 C CA . GLN A 1 113 ? -4.696 -3.564 4.546 1.00 95.88 113 GLN A CA 1
ATOM 912 C C . GLN A 1 113 ? -4.979 -2.073 4.776 1.00 95.88 113 GLN A C 1
ATOM 914 O O . GLN A 1 113 ? -4.055 -1.284 4.961 1.00 95.88 113 GLN A O 1
ATOM 919 N N . GLY A 1 114 ? -6.243 -1.677 4.799 1.00 95.38 114 GLY A N 1
ATOM 920 C CA . GLY A 1 114 ? -6.699 -0.352 5.199 1.00 95.38 114 GLY A CA 1
ATOM 921 C C . GLY A 1 114 ? -6.858 -0.217 6.717 1.00 95.38 114 GLY A C 1
ATOM 922 O O . GLY A 1 114 ? -6.195 -0.883 7.526 1.00 95.38 114 GLY A O 1
ATOM 923 N N . TYR A 1 115 ? -7.738 0.688 7.128 1.00 93.88 115 TYR A N 1
ATOM 924 C CA . TYR A 1 115 ? -8.199 0.798 8.505 1.00 93.88 115 TYR A CA 1
ATOM 925 C C . TYR A 1 115 ? -9.10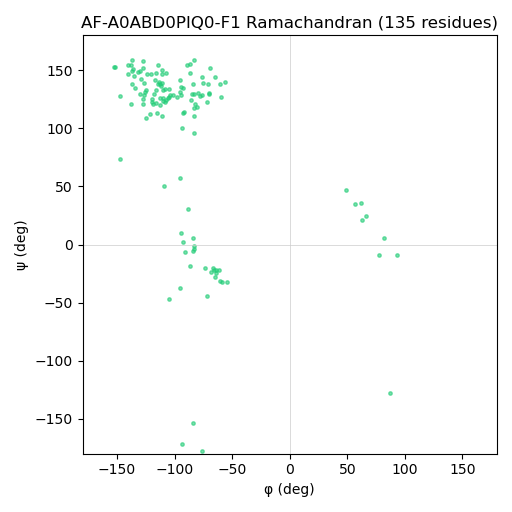9 -0.380 8.872 1.00 93.88 115 TYR A C 1
ATOM 927 O O . TYR A 1 115 ? -9.976 -0.795 8.104 1.00 93.88 115 TYR A O 1
ATOM 935 N N . GLU A 1 116 ? -8.928 -0.911 10.080 1.00 90.00 116 GLU A N 1
ATOM 936 C CA . GLU A 1 116 ? -9.847 -1.895 10.653 1.00 90.00 116 GLU A CA 1
ATOM 937 C C . GLU A 1 116 ? -11.126 -1.203 11.143 1.00 90.00 116 GLU A C 1
ATOM 939 O O . GLU A 1 116 ? -11.085 -0.087 11.667 1.00 90.00 116 GLU A O 1
ATOM 944 N N . THR A 1 117 ? -12.269 -1.875 11.001 1.00 86.62 117 THR A 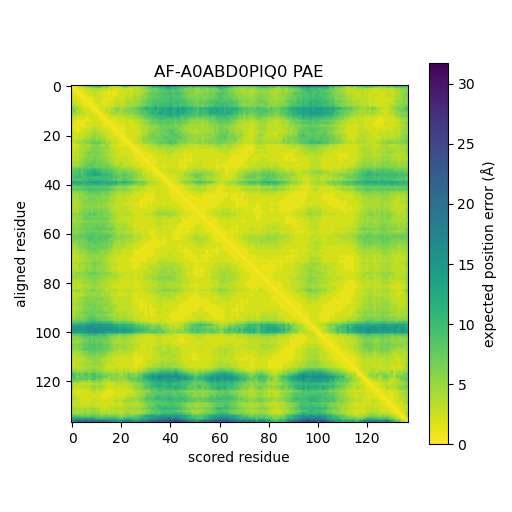N 1
ATOM 945 C CA . THR A 1 117 ? -13.530 -1.397 11.583 1.00 86.62 117 THR A CA 1
ATOM 946 C C . THR A 1 117 ? -13.551 -1.703 13.078 1.00 86.62 117 THR A C 1
ATOM 948 O O . THR A 1 117 ? -13.337 -2.841 13.492 1.00 86.62 117 THR A O 1
ATOM 951 N N . THR A 1 118 ? -13.815 -0.691 13.902 1.00 82.88 118 THR A N 1
ATOM 952 C CA . THR A 1 118 ? -13.943 -0.840 15.356 1.00 82.88 118 THR A CA 1
ATOM 953 C C . THR A 1 118 ? -15.402 -0.742 15.771 1.00 82.88 118 THR A C 1
ATOM 955 O O . THR A 1 118 ? -16.056 0.250 15.465 1.00 82.88 118 THR A O 1
ATOM 958 N N . ALA A 1 119 ? -15.897 -1.741 16.505 1.00 81.38 119 ALA A N 1
ATOM 959 C CA . ALA A 1 119 ? -17.273 -1.750 17.002 1.00 81.38 119 ALA A CA 1
ATOM 960 C C . ALA A 1 119 ? -17.489 -0.730 18.131 1.00 81.38 119 ALA A C 1
ATOM 962 O O . ALA A 1 119 ? -18.469 0.008 18.154 1.00 81.38 119 ALA A O 1
ATOM 963 N N . SER A 1 120 ? -16.552 -0.674 19.079 1.00 85.19 120 SER A N 1
ATOM 964 C CA . SER A 1 120 ? -16.634 0.217 20.236 1.00 85.19 120 SER A CA 1
ATOM 965 C C . SER A 1 120 ? -15.919 1.541 19.974 1.00 85.19 120 SER A C 1
ATOM 967 O O . SER A 1 120 ? -14.773 1.556 19.532 1.00 85.19 120 SER A O 1
ATOM 969 N N . ASN A 1 121 ? -16.558 2.658 20.327 1.00 87.31 121 ASN A N 1
ATOM 970 C CA . ASN A 1 121 ? -15.961 3.994 20.270 1.00 87.31 121 ASN A CA 1
ATOM 971 C C . ASN A 1 121 ? -15.379 4.406 21.639 1.00 87.31 121 ASN A C 1
ATOM 973 O O . ASN A 1 121 ? -15.799 5.394 22.235 1.00 87.31 121 ASN A O 1
ATOM 977 N N . LEU A 1 122 ? -14.451 3.601 22.172 1.00 92.06 122 L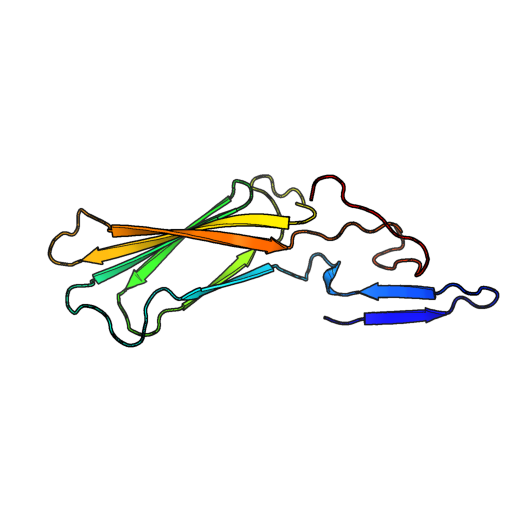EU A N 1
ATOM 978 C CA . LEU A 1 122 ? -13.874 3.768 23.518 1.00 92.06 122 LEU A CA 1
ATOM 979 C C . LEU A 1 122 ? -12.407 4.228 23.458 1.00 92.06 122 LEU A C 1
ATOM 981 O O . LEU A 1 122 ? -11.525 3.616 24.053 1.00 92.06 122 LEU A O 1
ATOM 985 N N . GLY A 1 123 ? -12.117 5.279 22.684 1.00 89.50 123 GLY A N 1
ATOM 986 C CA . GLY A 1 123 ? -10.774 5.881 22.648 1.00 89.50 123 GLY A CA 1
ATOM 987 C C . GLY A 1 123 ? -9.667 4.939 22.149 1.00 89.50 123 GLY A C 1
ATOM 988 O O . GLY A 1 123 ? -8.551 4.980 22.654 1.00 89.50 123 GLY A O 1
ATOM 989 N N . GLY A 1 124 ? -9.979 4.063 21.188 1.00 89.94 124 GLY A N 1
ATOM 990 C CA . GLY A 1 124 ? -9.051 3.055 20.651 1.00 89.94 124 GLY A CA 1
ATOM 991 C C . GLY A 1 124 ? -9.135 1.684 21.330 1.00 89.94 124 GLY A C 1
ATOM 992 O O . GLY A 1 124 ? -8.572 0.719 20.814 1.00 89.94 124 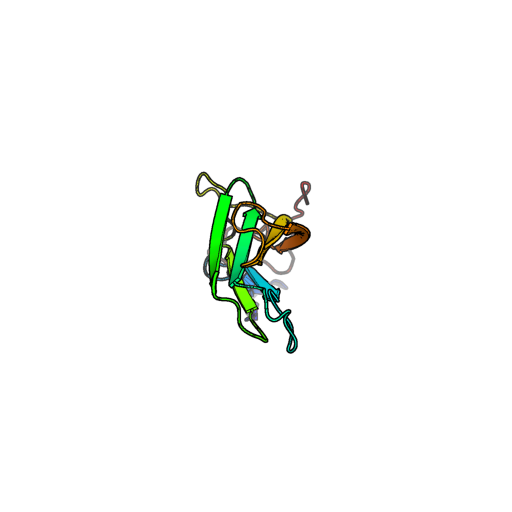GLY A O 1
ATOM 993 N N . TRP A 1 125 ? -9.878 1.574 22.432 1.00 93.56 125 TRP A N 1
ATOM 994 C CA . TRP A 1 125 ? -10.202 0.301 23.072 1.00 93.56 125 TRP A CA 1
ATOM 995 C C . TRP A 1 125 ? -11.486 -0.301 22.496 1.00 93.56 125 TRP A C 1
ATOM 997 O O . TRP A 1 125 ? -12.372 0.397 21.997 1.00 93.56 125 TRP A O 1
ATOM 1007 N N . SER A 1 126 ? -11.595 -1.622 22.593 1.00 94.12 126 SER A N 1
ATOM 1008 C CA . SER A 1 126 ? -12.772 -2.397 22.200 1.00 94.12 126 SER A CA 1
ATOM 1009 C C . SER A 1 126 ? -13.241 -3.299 23.326 1.00 94.12 126 SER A C 1
ATOM 1011 O O . SER A 1 126 ? -12.444 -3.697 24.164 1.00 94.12 126 SER A O 1
ATOM 1013 N N . VAL A 1 127 ? -14.535 -3.602 23.354 1.00 94.94 127 VAL A N 1
ATOM 1014 C CA . VAL A 1 127 ? -15.071 -4.625 24.254 1.00 94.94 127 VAL A CA 1
ATOM 1015 C C . VAL A 1 127 ? -14.867 -5.983 23.592 1.00 94.94 127 VAL A C 1
ATOM 1017 O O . VAL A 1 127 ? -15.243 -6.147 22.434 1.00 94.94 127 VAL A O 1
ATOM 1020 N N . ASP A 1 128 ? -14.293 -6.944 24.313 1.00 91.81 128 ASP A N 1
ATOM 1021 C CA . ASP A 1 128 ? -13.953 -8.279 23.796 1.00 91.81 128 ASP A CA 1
ATOM 1022 C C . ASP A 1 128 ? -15.137 -9.020 23.152 1.00 91.81 128 ASP A C 1
ATOM 1024 O O . ASP A 1 128 ? -14.949 -9.737 22.174 1.00 91.81 128 ASP A O 1
ATOM 1028 N 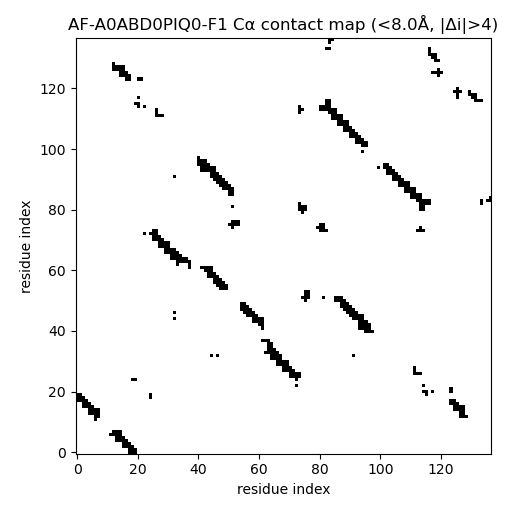N . LYS A 1 129 ? -16.360 -8.792 23.645 1.00 92.19 129 LYS A N 1
ATOM 1029 C CA . LYS A 1 129 ? -17.605 -9.379 23.110 1.00 92.19 129 LYS A CA 1
ATOM 1030 C C . LYS A 1 129 ? -18.327 -8.522 22.059 1.00 92.19 129 LYS A C 1
ATOM 1032 O O . LYS A 1 129 ? -19.415 -8.891 21.623 1.00 92.19 129 LYS A O 1
ATOM 1037 N N . HIS A 1 130 ? -17.780 -7.368 21.672 1.00 93.69 130 HIS A N 1
ATOM 1038 C CA . HIS A 1 130 ? -18.405 -6.450 20.716 1.00 93.69 130 HIS A CA 1
ATOM 1039 C C . HIS A 1 130 ? -17.620 -6.421 19.402 1.00 93.69 130 HIS A C 1
ATOM 1041 O O . HIS A 1 130 ? -16.507 -5.898 19.327 1.00 93.69 130 HIS A O 1
ATOM 1047 N N . HIS A 1 131 ? -18.217 -6.974 18.349 1.00 91.75 131 HIS A N 1
ATOM 1048 C CA . HIS A 1 131 ? -17.590 -7.121 17.037 1.00 91.75 131 HIS A CA 1
ATOM 1049 C C . HIS A 1 131 ? -18.300 -6.273 15.981 1.00 91.75 131 HIS A C 1
ATOM 1051 O O . HIS A 1 131 ? -19.487 -5.979 16.103 1.00 91.75 131 HIS A O 1
ATOM 1057 N N . ALA A 1 132 ? -17.567 -5.895 14.935 1.00 90.00 132 ALA A N 1
ATOM 1058 C CA . ALA A 1 132 ? -18.103 -5.200 13.774 1.00 90.00 132 ALA A CA 1
ATOM 1059 C C . ALA A 1 132 ? -17.655 -5.917 12.503 1.00 90.00 132 ALA A C 1
ATOM 1061 O O . ALA A 1 132 ? -16.521 -6.389 12.418 1.00 90.00 132 ALA A O 1
ATOM 1062 N N . LEU A 1 133 ? -18.553 -5.976 11.524 1.00 90.12 133 LEU A N 1
ATOM 1063 C CA . LEU A 1 133 ? -18.290 -6.515 10.198 1.00 90.12 133 LEU A CA 1
ATOM 1064 C C . LEU A 1 133 ? -18.140 -5.355 9.214 1.00 90.12 133 LEU A C 1
ATOM 1066 O O . LEU A 1 133 ? -19.019 -4.496 9.141 1.00 90.12 133 LEU A O 1
ATOM 1070 N N . ASN A 1 134 ? -17.056 -5.352 8.440 1.00 89.06 134 ASN A N 1
ATOM 1071 C CA . ASN A 1 134 ? -16.988 -4.539 7.233 1.00 89.06 134 ASN A CA 1
ATOM 1072 C C . ASN A 1 134 ? -17.681 -5.309 6.100 1.00 89.06 134 ASN A C 1
ATOM 1074 O O . ASN A 1 134 ? -17.269 -6.415 5.773 1.00 89.06 134 ASN A O 1
ATOM 1078 N N . ILE A 1 135 ? -18.759 -4.753 5.549 1.00 86.81 135 ILE A N 1
ATOM 1079 C CA . ILE A 1 135 ? -19.580 -5.405 4.511 1.00 86.81 135 ILE A CA 1
ATOM 1080 C C . ILE A 1 135 ? -19.008 -5.137 3.107 1.00 86.81 135 ILE A C 1
ATOM 1082 O O . ILE A 1 135 ? -19.349 -5.827 2.154 1.00 86.81 135 ILE A O 1
ATOM 1086 N N . GLN A 1 136 ? -18.156 -4.117 2.973 1.00 76.50 136 GLN A N 1
ATOM 1087 C CA . GLN A 1 136 ? -17.600 -3.673 1.692 1.00 76.50 136 GLN A CA 1
ATOM 1088 C C . GLN A 1 136 ? -16.270 -4.349 1.336 1.00 76.50 136 GLN A C 1
ATOM 1090 O O . GLN A 1 136 ? -15.756 -4.113 0.246 1.00 76.50 136 GLN A O 1
ATOM 1095 N N . SER A 1 137 ? -15.705 -5.134 2.257 1.00 58.06 137 SER A N 1
ATOM 1096 C CA . SER A 1 137 ? -14.441 -5.860 2.086 1.00 58.06 137 SER A CA 1
ATOM 1097 C C . SER A 1 137 ? -14.633 -7.256 1.522 1.00 58.06 137 SER A C 1
ATOM 1099 O O . SER A 1 137 ? -15.548 -7.938 2.036 1.00 58.06 137 SER A O 1
#

InterPro domains:
  IPR051216 Teneurin [PTHR11219] (1-137)
  IPR057627 Teneurin 1-4-like, FN-plug domain [PF24329] (29-113)

Foldseek 3Di:
DDKDWDDDPPDPKIKIFDPCQDLPNWWKDKAFQAAQDDDPQWFKKKKWKDKQQDIDIDMDGDDHRDMDIDIGSCAHPVRDHHAAKIKMKMKMWTAGNVCNPDTDIDIDIDIIHTHYDAQDPPVRIHMPPGDDDDPPD

Mean predicted aligned error: 4.55 Å

Solvent-accessible surface area (backbone atoms only — not comparable to full-atom values): 8076 Å² total; per-residue (Å²): 130,53,77,50,77,45,78,45,88,96,56,102,49,34,43,35,36,48,47,67,68,39,84,84,49,60,33,76,46,80,43,78,76,36,46,84,73,69,66,88,55,48,48,34,38,36,41,36,42,34,41,60,84,32,76,48,76,52,72,42,72,57,57,59,60,36,65,47,78,46,76,41,76,37,48,32,68,84,71,44,82,38,66,42,64,42,68,29,44,37,35,44,26,44,27,30,69,92,42,76,94,48,67,54,72,47,78,48,78,46,83,40,63,37,37,66,76,71,58,44,92,55,89,75,29,30,43,74,89,51,79,58,82,72,85,90,92